Protein AF-A0A6G3QN78-F1 (afdb_monomer)

Foldseek 3Di:
DVVVVVVVVVVVVVVVCCVVVPQDPPDGPVVVLVVVLVVLCVVLDDPDVVSVVVSVCCSVVVVVVVVVVVVVVVD

Mean predicted aligned error: 9.06 Å

Sequence (75 aa):
MRADRVFAYGAAAGLLGDLLLGDPRRGHPVAAFGRAAAAVEGVLWRDSRGRGALHTGVCVGGTVALGALAARQVR

Solvent-accessible surface area (backbone atoms only — not comparable to full-atom values): 4396 Å² total; per-residue (Å²): 120,69,66,59,50,54,49,51,52,51,52,51,52,50,51,52,48,45,72,73,70,37,86,51,94,73,80,38,68,67,58,53,48,50,51,51,49,51,52,50,42,71,73,48,66,62,103,45,73,68,42,54,52,50,51,52,46,51,55,52,51,51,52,52,50,52,53,53,52,52,56,63,72,78,107

Organism: NCBI:txid2706070

InterPro domains:
  IPR004485 Cobalamin biosynthesis CobD/CbiB [PF03186] (12-72)

pLDDT: mean 82.38, std 8.24, range [57.22, 93.81]

Structure (mmCIF, N/CA/C/O backbone):
data_AF-A0A6G3QN78-F1
#
_entry.id   AF-A0A6G3QN78-F1
#
loop_
_atom_site.group_PDB
_atom_site.id
_atom_site.type_symbol
_atom_site.label_atom_id
_atom_site.label_alt_id
_atom_site.label_comp_id
_atom_site.label_asym_id
_atom_site.label_entity_id
_atom_site.label_seq_id
_atom_site.pdbx_PDB_ins_code
_atom_site.Cartn_x
_atom_site.Cartn_y
_atom_site.Cartn_z
_atom_site.occupancy
_atom_site.B_iso_or_equiv
_atom_site.auth_seq_id
_atom_site.auth_comp_id
_atom_site.auth_asym_id
_atom_site.auth_atom_id
_atom_site.pdbx_PDB_model_num
ATOM 1 N N . MET A 1 1 ? 29.927 10.940 -22.133 1.00 61.22 1 MET A N 1
ATOM 2 C CA . MET A 1 1 ? 29.417 10.466 -23.438 1.00 61.22 1 MET A CA 1
ATOM 3 C C . MET A 1 1 ? 28.612 9.160 -23.357 1.00 61.22 1 MET A C 1
ATOM 5 O O . MET A 1 1 ? 27.518 9.109 -23.905 1.00 61.22 1 MET A O 1
ATOM 9 N N . ARG A 1 2 ? 29.115 8.059 -22.763 1.00 65.62 2 ARG A N 1
ATOM 10 C CA . ARG A 1 2 ? 28.394 6.758 -22.752 1.00 65.62 2 ARG A CA 1
ATOM 11 C C . ARG A 1 2 ? 27.403 6.613 -21.586 1.00 65.62 2 ARG A C 1
ATOM 13 O O . ARG A 1 2 ? 26.298 6.129 -21.799 1.00 65.62 2 ARG A O 1
ATOM 20 N N . ALA A 1 3 ? 27.783 7.068 -20.391 1.00 71.62 3 ALA A N 1
ATOM 21 C CA . ALA A 1 3 ? 26.942 7.029 -19.189 1.00 71.62 3 ALA A CA 1
ATOM 22 C C . ALA A 1 3 ? 25.682 7.903 -19.331 1.00 71.62 3 ALA A C 1
ATOM 24 O O . ALA A 1 3 ? 24.590 7.507 -18.949 1.00 71.62 3 ALA A O 1
ATOM 25 N N . ASP A 1 4 ? 25.834 9.048 -19.982 1.00 80.81 4 ASP A N 1
ATOM 26 C CA . ASP A 1 4 ? 24.792 10.026 -20.286 1.00 80.81 4 ASP A CA 1
ATOM 27 C C . ASP A 1 4 ? 23.747 9.473 -21.272 1.00 80.81 4 ASP A C 1
ATOM 29 O O . ASP A 1 4 ? 22.555 9.716 -21.098 1.00 80.81 4 ASP A O 1
ATOM 33 N N . ARG A 1 5 ? 24.150 8.636 -22.240 1.00 81.75 5 ARG A N 1
ATOM 34 C CA . ARG A 1 5 ? 23.203 7.925 -23.122 1.00 81.75 5 ARG A CA 1
ATOM 35 C C . ARG A 1 5 ? 22.441 6.830 -22.383 1.00 81.75 5 ARG A C 1
ATOM 37 O O . ARG A 1 5 ? 21.236 6.715 -22.560 1.00 81.75 5 ARG A O 1
ATOM 44 N N . VAL A 1 6 ? 23.124 6.043 -21.548 1.00 88.56 6 VAL A N 1
ATOM 45 C CA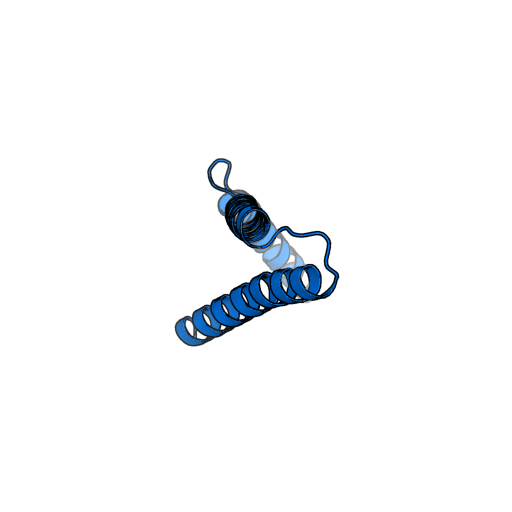 . VAL A 1 6 ? 22.481 5.002 -20.723 1.00 88.56 6 VAL A CA 1
ATOM 46 C C . VAL A 1 6 ? 21.463 5.627 -19.769 1.00 88.56 6 VAL A C 1
ATOM 48 O O . VAL A 1 6 ? 20.345 5.131 -19.666 1.00 88.56 6 VAL A O 1
ATOM 51 N N . PHE A 1 7 ? 21.815 6.750 -19.141 1.00 89.75 7 PHE A N 1
ATOM 52 C CA . PHE A 1 7 ? 20.900 7.516 -18.303 1.00 89.75 7 PHE A CA 1
ATOM 53 C C . PHE A 1 7 ? 19.706 8.049 -19.099 1.00 89.75 7 PHE A C 1
ATOM 55 O O . PHE A 1 7 ? 18.572 7.848 -18.683 1.00 89.75 7 PHE A O 1
ATOM 62 N N . ALA A 1 8 ? 19.936 8.670 -20.261 1.00 92.00 8 ALA A N 1
ATOM 63 C CA . ALA A 1 8 ? 18.860 9.205 -21.091 1.00 92.00 8 ALA A CA 1
ATOM 64 C C . ALA A 1 8 ? 17.876 8.115 -21.546 1.00 92.00 8 ALA A C 1
ATOM 66 O O . ALA A 1 8 ? 16.666 8.308 -21.453 1.00 92.00 8 ALA A O 1
ATOM 67 N N . TYR A 1 9 ? 18.373 6.952 -21.980 1.00 93.12 9 TYR A N 1
ATOM 68 C CA . TYR A 1 9 ? 17.516 5.828 -22.363 1.00 93.12 9 TYR A CA 1
ATOM 69 C C . TYR A 1 9 ? 16.787 5.214 -21.169 1.00 93.12 9 TYR A C 1
ATOM 71 O O . TYR A 1 9 ? 15.603 4.913 -21.280 1.00 93.12 9 TYR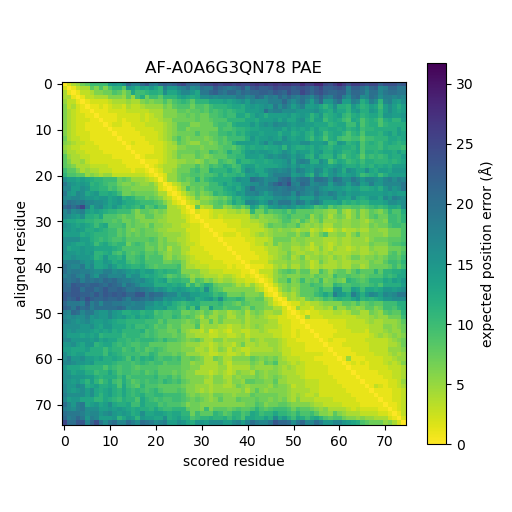 A O 1
ATOM 79 N N . GLY A 1 10 ? 17.460 5.064 -20.025 1.00 91.44 10 GLY A N 1
ATOM 80 C CA . GLY A 1 10 ? 16.835 4.572 -18.797 1.00 91.44 10 GLY A CA 1
ATOM 81 C C . GLY A 1 10 ? 15.740 5.510 -18.288 1.00 91.44 10 GLY A C 1
ATOM 82 O O . GLY A 1 10 ? 14.646 5.059 -17.965 1.00 91.44 10 GLY A O 1
ATOM 83 N N . ALA A 1 11 ? 15.996 6.819 -18.290 1.00 92.81 11 ALA A N 1
ATOM 84 C CA . ALA A 1 11 ? 15.025 7.837 -17.904 1.00 92.81 11 ALA A CA 1
ATOM 85 C C . ALA A 1 11 ? 13.840 7.891 -18.878 1.00 92.81 11 ALA A C 1
ATOM 87 O O . ALA A 1 11 ? 12.696 7.952 -18.439 1.00 92.81 11 ALA A O 1
ATOM 88 N N . ALA A 1 12 ? 14.092 7.808 -20.189 1.00 93.81 12 ALA A N 1
ATOM 89 C CA . ALA A 1 12 ? 13.034 7.771 -21.196 1.00 93.81 12 ALA A CA 1
ATOM 90 C C . ALA A 1 12 ? 12.177 6.502 -21.083 1.00 93.81 12 ALA A C 1
ATOM 92 O O . ALA A 1 12 ? 10.953 6.583 -21.142 1.00 93.81 12 ALA A O 1
ATOM 93 N N . ALA A 1 13 ? 12.798 5.339 -20.871 1.00 92.69 13 ALA A N 1
ATOM 94 C CA . ALA A 1 13 ? 12.081 4.090 -20.636 1.00 92.69 13 ALA A CA 1
ATOM 95 C C . ALA A 1 13 ? 11.259 4.144 -19.339 1.00 92.69 13 ALA A C 1
ATOM 97 O O . ALA A 1 13 ? 10.111 3.707 -19.331 1.00 92.69 13 ALA A O 1
ATOM 98 N N . GLY A 1 14 ? 11.811 4.732 -18.272 1.00 88.38 14 GLY A N 1
ATOM 99 C CA . GLY A 1 14 ? 11.098 4.971 -17.018 1.00 88.38 14 GLY A CA 1
ATOM 100 C C . GLY A 1 14 ? 9.891 5.893 -17.198 1.00 88.38 14 GLY A C 1
ATOM 101 O O . GLY A 1 14 ? 8.805 5.558 -16.741 1.00 88.38 14 GLY A O 1
ATOM 102 N N . LEU A 1 15 ? 10.050 6.997 -17.934 1.00 91.00 15 LEU A N 1
ATOM 103 C CA . LEU A 1 15 ? 8.967 7.929 -18.256 1.00 91.00 15 LEU A CA 1
ATOM 104 C C . LEU A 1 15 ? 7.870 7.264 -19.096 1.00 91.00 15 LEU A C 1
ATOM 106 O O . LEU A 1 15 ? 6.691 7.447 -18.824 1.00 91.00 15 LEU A O 1
ATOM 110 N N . LEU A 1 16 ? 8.240 6.478 -20.110 1.00 89.50 16 LEU A N 1
ATOM 111 C CA . LEU A 1 16 ? 7.273 5.728 -20.915 1.00 89.50 16 LEU A CA 1
ATOM 112 C C . LEU A 1 16 ? 6.531 4.689 -20.073 1.00 89.50 16 LEU A C 1
ATOM 114 O O . LEU A 1 16 ? 5.320 4.544 -20.213 1.00 89.50 16 LEU A O 1
ATOM 118 N N . GLY A 1 17 ? 7.243 3.996 -19.184 1.00 87.31 17 GLY A N 1
ATOM 119 C CA . GLY A 1 17 ? 6.641 3.087 -18.216 1.00 87.31 17 GLY A CA 1
ATOM 120 C C . GLY A 1 17 ? 5.625 3.802 -17.330 1.00 87.31 17 GLY A C 1
ATOM 121 O O . GLY A 1 17 ? 4.497 3.338 -17.217 1.00 87.31 17 GLY A O 1
ATOM 122 N N . ASP A 1 18 ? 5.984 4.959 -16.778 1.00 84.56 18 ASP A N 1
ATOM 123 C CA . ASP A 1 18 ? 5.097 5.765 -15.935 1.00 84.56 18 ASP A CA 1
ATOM 124 C C . ASP A 1 18 ? 3.884 6.307 -16.702 1.00 84.56 18 ASP A C 1
ATOM 126 O O . ASP A 1 18 ? 2.776 6.307 -16.190 1.00 84.56 18 ASP A O 1
ATOM 130 N N . LEU A 1 19 ? 4.033 6.687 -17.972 1.00 82.00 19 LEU A N 1
ATOM 131 C CA . LEU A 1 19 ? 2.900 7.125 -18.795 1.00 82.00 19 LEU A CA 1
ATOM 132 C C . LEU A 1 19 ? 1.930 5.982 -19.137 1.00 82.00 19 LEU A C 1
ATOM 134 O O . LEU A 1 19 ? 0.731 6.221 -19.283 1.00 82.00 19 LEU A O 1
ATOM 138 N N . LEU A 1 20 ? 2.435 4.753 -19.288 1.00 78.94 20 LEU A N 1
ATOM 139 C CA . LEU A 1 20 ? 1.634 3.573 -19.635 1.00 78.94 20 LEU A CA 1
ATOM 140 C C . LEU A 1 20 ? 0.971 2.927 -18.414 1.00 78.94 20 LEU A C 1
ATOM 142 O O . LEU A 1 20 ? -0.1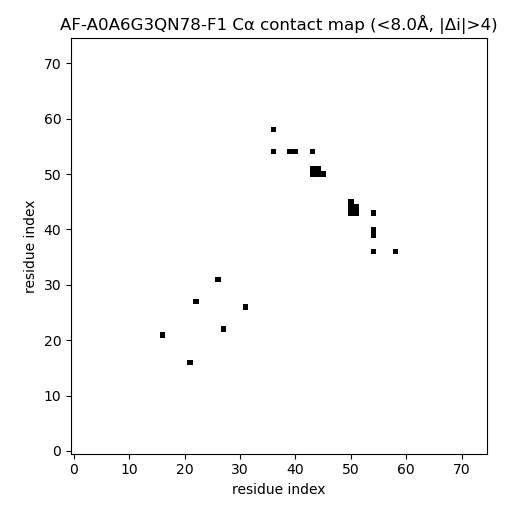78 2.498 -18.494 1.00 78.94 20 LEU A O 1
ATOM 146 N N . LEU A 1 21 ? 1.706 2.828 -17.304 1.00 79.12 21 LEU A N 1
ATOM 147 C CA . LEU A 1 21 ? 1.256 2.226 -16.043 1.00 79.12 21 LEU A CA 1
ATOM 148 C C . LEU A 1 21 ? 0.702 3.264 -15.064 1.00 79.12 21 LEU A C 1
ATOM 150 O O . LEU A 1 21 ? 0.251 2.888 -13.982 1.00 79.12 21 LEU A O 1
ATOM 154 N N . GLY A 1 22 ? 0.771 4.540 -15.441 1.00 70.62 22 GLY A N 1
ATOM 155 C CA . GLY A 1 22 ? 0.440 5.690 -14.623 1.00 70.62 22 GLY A CA 1
ATOM 156 C C . GLY A 1 22 ? -0.916 5.603 -13.954 1.00 70.62 22 GLY A C 1
ATOM 157 O O . GLY A 1 22 ? -1.781 4.784 -14.271 1.00 70.62 22 GLY A O 1
ATOM 158 N N . ASP A 1 23 ? -1.065 6.491 -12.988 1.00 65.75 23 ASP A N 1
ATOM 159 C CA . ASP A 1 23 ? -2.030 6.390 -11.912 1.00 65.75 23 ASP A CA 1
ATOM 160 C C . ASP A 1 23 ? -3.456 6.071 -12.448 1.00 65.75 23 ASP A C 1
ATOM 162 O O . ASP A 1 23 ? -4.013 6.817 -13.267 1.00 65.75 23 ASP A O 1
ATOM 166 N N . PRO A 1 24 ? -4.045 4.912 -12.081 1.00 69.56 24 PRO A N 1
ATOM 167 C CA . PRO A 1 24 ? -5.177 4.354 -12.806 1.00 69.56 24 PRO A CA 1
ATOM 168 C C . PRO A 1 24 ? -6.420 5.226 -12.652 1.00 69.56 24 PRO A C 1
ATOM 170 O O . PRO A 1 24 ? -6.984 5.342 -11.567 1.00 69.56 24 PRO A O 1
ATOM 173 N N . ARG A 1 25 ? -6.932 5.743 -13.779 1.00 68.62 25 ARG A N 1
ATOM 174 C CA . ARG A 1 25 ? -8.094 6.661 -13.847 1.00 68.62 25 ARG A CA 1
ATOM 175 C C . ARG A 1 25 ? -9.345 6.161 -13.109 1.00 68.62 25 ARG A C 1
ATOM 177 O O . ARG A 1 25 ? -10.244 6.951 -12.823 1.00 68.62 25 ARG A O 1
ATOM 184 N N . ARG A 1 26 ? -9.449 4.854 -12.841 1.00 63.75 26 ARG A N 1
ATOM 185 C CA . ARG A 1 26 ? -10.508 4.236 -12.034 1.00 63.75 26 ARG A CA 1
ATOM 186 C C . ARG A 1 26 ? -9.903 3.242 -11.049 1.00 63.75 26 ARG A C 1
ATOM 188 O O . ARG A 1 26 ? -9.234 2.301 -11.453 1.00 63.75 26 ARG A O 1
ATOM 195 N N . GLY A 1 27 ? -10.212 3.428 -9.765 1.00 63.56 27 GLY A N 1
ATOM 196 C CA . GLY A 1 27 ? -9.813 2.497 -8.709 1.00 63.56 27 GLY A CA 1
ATOM 197 C C . GLY A 1 27 ? -8.389 2.692 -8.185 1.00 63.56 27 GLY A C 1
ATOM 198 O O . GLY A 1 27 ? -7.724 1.697 -7.923 1.00 63.56 27 GLY A O 1
ATOM 199 N N . HIS A 1 28 ? -7.937 3.941 -7.997 1.00 76.50 28 HIS A N 1
ATOM 200 C CA . HIS A 1 28 ? -6.612 4.218 -7.430 1.00 76.50 28 HIS A CA 1
ATOM 201 C C . HIS A 1 28 ? -6.344 3.413 -6.148 1.00 76.50 28 HIS A C 1
ATOM 203 O O . HIS A 1 28 ? -7.179 3.437 -5.233 1.00 76.50 28 HIS A O 1
ATOM 209 N N . PRO A 1 29 ? -5.170 2.767 -6.033 1.00 76.75 29 PRO A N 1
ATOM 210 C CA . PRO A 1 29 ? -4.782 2.011 -4.844 1.00 76.75 29 PRO A CA 1
ATOM 211 C C . PRO A 1 29 ? -4.876 2.850 -3.566 1.00 76.75 29 PRO A C 1
ATOM 213 O O . PRO A 1 29 ? -5.373 2.376 -2.546 1.00 76.75 29 PRO A O 1
ATOM 216 N N . VAL A 1 30 ? -4.498 4.132 -3.642 1.00 77.94 30 VAL A N 1
ATOM 217 C CA . VAL A 1 30 ? -4.602 5.061 -2.509 1.00 77.94 30 VAL A CA 1
ATOM 218 C C . VAL A 1 30 ? -6.053 5.340 -2.115 1.00 77.94 30 VAL A C 1
ATOM 220 O O . VAL A 1 30 ? -6.362 5.434 -0.932 1.00 77.94 30 VAL A O 1
ATOM 223 N N . ALA A 1 31 ? -6.977 5.394 -3.079 1.00 81.88 31 ALA A N 1
ATOM 224 C CA . ALA A 1 31 ? -8.399 5.562 -2.798 1.00 81.88 31 ALA A CA 1
ATOM 225 C C . ALA A 1 31 ? -9.001 4.292 -2.178 1.00 81.88 31 ALA A C 1
ATOM 227 O O . ALA A 1 31 ? -9.870 4.378 -1.314 1.00 81.88 31 ALA A O 1
ATOM 228 N N . ALA A 1 32 ? -8.537 3.108 -2.589 1.00 82.25 32 ALA A N 1
ATOM 229 C CA . ALA A 1 32 ? -8.918 1.853 -1.946 1.00 82.25 32 ALA A CA 1
ATOM 230 C C . ALA A 1 32 ? -8.414 1.793 -0.496 1.00 82.25 32 ALA A C 1
ATOM 232 O O . ALA A 1 32 ? -9.195 1.474 0.400 1.00 82.25 32 ALA A O 1
ATOM 233 N N . PHE A 1 33 ? -7.158 2.180 -0.258 1.00 84.25 33 PHE A N 1
ATOM 234 C CA . PHE A 1 33 ? -6.598 2.288 1.087 1.00 84.25 33 PHE A CA 1
ATOM 235 C C . PHE A 1 33 ? -7.364 3.299 1.945 1.00 84.25 33 PHE A C 1
ATOM 237 O O . PHE A 1 33 ? -7.794 2.958 3.040 1.00 84.25 33 PHE A O 1
ATOM 244 N N . GLY A 1 34 ? -7.614 4.506 1.431 1.00 82.12 34 GLY A N 1
ATOM 245 C CA . GLY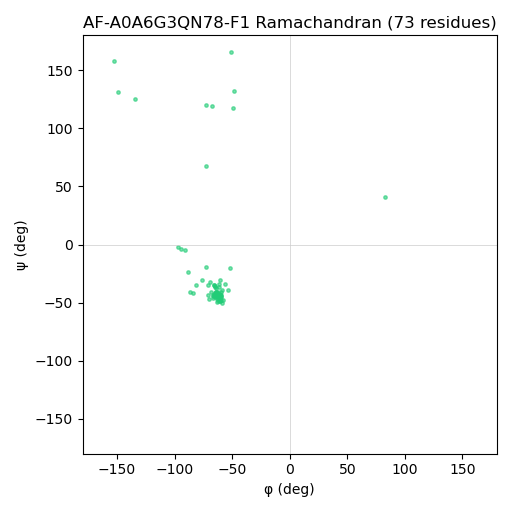 A 1 34 ? -8.372 5.539 2.137 1.00 82.12 34 GLY A CA 1
ATOM 246 C C . GLY A 1 34 ? -9.791 5.094 2.497 1.00 82.12 34 GLY A C 1
ATOM 247 O O . GLY A 1 34 ? -10.242 5.343 3.609 1.00 82.12 34 GLY A O 1
ATOM 248 N N . ARG A 1 35 ? -10.479 4.358 1.610 1.00 84.88 35 ARG A N 1
ATOM 249 C CA . ARG A 1 35 ? -11.789 3.756 1.920 1.00 84.88 35 ARG A CA 1
ATOM 250 C C . ARG A 1 35 ? -11.703 2.697 3.018 1.00 84.88 35 ARG A C 1
ATOM 252 O O . ARG A 1 35 ? -12.567 2.664 3.8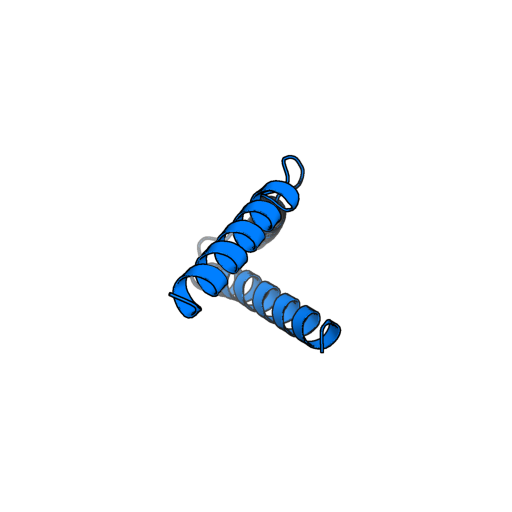88 1.00 84.88 35 ARG A O 1
ATOM 259 N N . ALA A 1 36 ? -10.681 1.843 2.988 1.00 83.19 36 ALA A N 1
ATOM 260 C CA . ALA A 1 36 ? -10.468 0.840 4.029 1.00 83.19 36 ALA A CA 1
ATOM 261 C C . ALA A 1 36 ? -10.139 1.497 5.378 1.00 83.19 36 ALA A C 1
ATOM 263 O O . ALA A 1 36 ? -10.729 1.136 6.393 1.00 83.19 36 ALA A O 1
ATOM 264 N N . ALA A 1 37 ? -9.266 2.506 5.381 1.00 84.19 37 ALA A N 1
ATOM 265 C CA . ALA A 1 37 ? -8.940 3.294 6.561 1.00 84.19 37 ALA 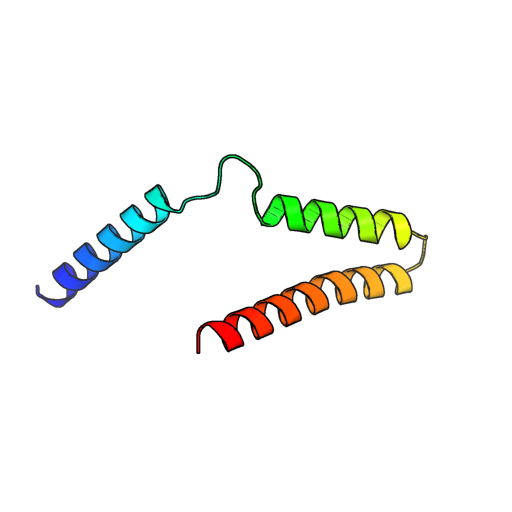A CA 1
ATOM 266 C C . ALA A 1 37 ? -10.190 3.987 7.120 1.00 84.19 37 ALA A C 1
ATOM 268 O O . ALA A 1 37 ? -10.488 3.821 8.294 1.00 84.19 37 ALA A O 1
ATOM 269 N N . ALA A 1 38 ? -10.990 4.651 6.284 1.00 83.88 38 ALA A N 1
ATOM 270 C CA . ALA A 1 38 ? -12.231 5.297 6.714 1.00 83.88 38 ALA A CA 1
ATOM 271 C C . ALA A 1 38 ? -13.257 4.300 7.290 1.00 83.88 38 ALA A C 1
ATOM 273 O O . ALA A 1 38 ? -13.946 4.607 8.260 1.00 83.88 38 ALA A O 1
ATOM 274 N N . ALA A 1 39 ? -13.344 3.083 6.743 1.00 84.12 39 ALA A N 1
ATOM 275 C CA . ALA A 1 39 ? -14.195 2.033 7.303 1.00 84.12 39 ALA A CA 1
ATOM 276 C C . ALA A 1 39 ? -13.695 1.566 8.682 1.00 84.12 39 ALA A C 1
ATOM 278 O O . ALA A 1 39 ? -14.486 1.431 9.617 1.00 84.12 39 ALA A O 1
ATOM 279 N N . VAL A 1 40 ? -12.380 1.363 8.829 1.00 81.69 40 VAL A N 1
ATOM 280 C CA . VAL A 1 40 ? -11.758 1.034 10.122 1.00 81.69 40 VAL A CA 1
ATOM 281 C C . VAL A 1 40 ? -11.960 2.176 11.111 1.00 81.69 40 VAL A C 1
ATOM 283 O O . VAL A 1 40 ? -12.270 1.922 12.268 1.00 81.69 40 VAL A O 1
ATOM 286 N N . GLU A 1 41 ? -11.828 3.423 10.672 1.00 84.31 41 GLU A N 1
ATOM 287 C CA . GLU A 1 41 ? -12.095 4.602 11.485 1.00 84.31 41 GLU A CA 1
ATOM 288 C C . GLU A 1 41 ? -13.552 4.623 11.943 1.00 84.31 41 GLU A C 1
ATOM 290 O O . GLU A 1 41 ? -13.780 4.708 13.137 1.00 84.31 41 GLU A O 1
ATOM 295 N N . GLY A 1 42 ? -14.542 4.415 11.071 1.00 82.50 42 GLY A N 1
ATOM 296 C CA . GLY A 1 42 ? -15.955 4.378 11.472 1.00 82.50 42 GLY A CA 1
ATOM 297 C C . GLY A 1 42 ? -16.273 3.338 12.559 1.00 82.50 42 GLY A C 1
ATOM 298 O O . GLY A 1 42 ? -17.095 3.588 13.438 1.00 82.50 42 GLY A O 1
ATOM 299 N N . VAL A 1 43 ? -15.585 2.191 12.555 1.00 81.44 43 VAL A N 1
ATOM 300 C CA . VAL A 1 43 ? -15.730 1.145 13.588 1.00 81.44 43 VAL A CA 1
ATOM 301 C C . VAL A 1 43 ? -14.907 1.460 14.841 1.00 81.44 43 VAL A C 1
ATOM 303 O O . VAL A 1 43 ? -15.311 1.141 15.967 1.00 81.44 43 VAL A O 1
ATOM 306 N N . LEU A 1 44 ? -13.736 2.075 14.661 1.00 78.88 44 LEU A N 1
ATOM 307 C CA . LEU A 1 44 ? -12.759 2.337 15.712 1.00 78.88 44 LEU A CA 1
ATOM 308 C C . LEU A 1 44 ? -12.861 3.753 16.298 1.00 78.88 44 LEU A C 1
ATOM 310 O O . LEU A 1 44 ? -12.216 4.045 17.300 1.00 78.88 44 LEU A O 1
ATOM 314 N N . TRP A 1 45 ? -13.749 4.601 15.800 1.00 72.12 45 TRP A N 1
ATOM 315 C CA . TRP A 1 45 ? -13.917 5.959 16.292 1.00 72.12 45 TRP A CA 1
ATOM 316 C C . TRP A 1 45 ? -14.596 5.944 17.663 1.00 72.12 45 TRP A C 1
ATOM 318 O O . TRP A 1 45 ? -15.688 5.406 17.840 1.00 72.12 45 TRP A O 1
ATOM 328 N N . ARG A 1 46 ? -13.895 6.479 18.660 1.00 73.62 46 ARG A N 1
ATOM 329 C CA . ARG A 1 46 ? -14.391 6.937 19.965 1.00 73.62 46 ARG A CA 1
ATOM 330 C C . ARG A 1 46 ? -13.432 8.029 20.418 1.00 73.62 46 ARG A C 1
ATOM 332 O O . ARG A 1 46 ? -12.271 8.017 20.008 1.00 73.62 46 ARG A O 1
ATOM 339 N N . ASP A 1 47 ? -13.885 8.900 21.307 1.00 75.62 47 ASP A N 1
ATOM 340 C CA . ASP A 1 47 ? -13.066 9.968 21.879 1.00 75.62 47 ASP A CA 1
ATOM 341 C C . ASP A 1 47 ? -12.034 9.409 22.884 1.00 75.62 47 ASP A C 1
ATOM 343 O O . ASP A 1 47 ? -12.155 9.526 24.101 1.00 75.62 47 ASP A O 1
ATOM 347 N N . SER A 1 48 ? -11.056 8.648 22.382 1.00 78.56 48 SER A N 1
ATOM 348 C CA . SER A 1 48 ? -9.965 8.089 23.172 1.00 78.56 48 SER A CA 1
ATOM 34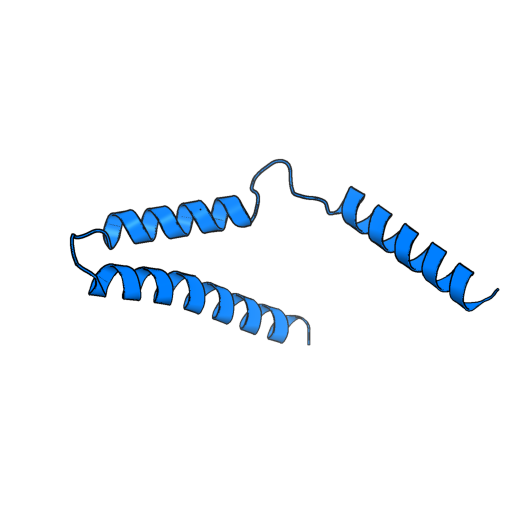9 C C . SER A 1 48 ? -8.687 7.939 22.348 1.00 78.56 48 SER A C 1
ATOM 351 O O . SER A 1 48 ? -8.657 7.354 21.263 1.00 78.56 48 SER A O 1
ATOM 353 N N . ARG A 1 49 ? -7.573 8.428 22.908 1.00 78.50 49 ARG A N 1
ATOM 354 C CA . ARG A 1 49 ? -6.250 8.389 22.256 1.00 78.50 49 ARG A CA 1
ATOM 355 C C . ARG A 1 49 ? -5.773 6.964 21.947 1.00 78.50 49 ARG A C 1
ATOM 357 O O . ARG A 1 49 ? -5.091 6.752 20.949 1.00 78.50 49 ARG A O 1
ATOM 364 N N . GLY A 1 50 ? -6.171 5.979 22.758 1.00 81.94 50 GLY A N 1
ATOM 365 C CA . GLY A 1 50 ? -5.813 4.571 22.550 1.00 81.94 50 GLY A CA 1
ATOM 366 C C . GLY A 1 50 ? -6.397 3.975 21.266 1.00 81.94 50 GLY A C 1
ATOM 367 O O . GLY A 1 50 ? -5.729 3.196 20.591 1.00 81.94 50 GLY A O 1
ATOM 368 N N . ARG A 1 51 ? -7.612 4.378 20.872 1.00 81.12 51 ARG A N 1
ATOM 369 C CA . ARG A 1 51 ? -8.225 3.910 19.619 1.00 81.12 51 ARG A CA 1
ATOM 370 C C . ARG A 1 51 ? -7.621 4.591 18.393 1.00 81.12 51 ARG A C 1
ATOM 372 O O . ARG A 1 51 ? -7.460 3.928 17.374 1.00 81.12 51 ARG A O 1
ATOM 379 N N . GLY A 1 52 ? -7.168 5.838 18.529 1.00 79.31 52 GLY A N 1
ATOM 380 C CA . GLY A 1 52 ? -6.331 6.491 17.516 1.00 79.31 52 GLY A CA 1
ATOM 381 C C . GLY A 1 52 ? -5.019 5.737 17.267 1.00 79.31 52 GLY A C 1
ATOM 382 O O . GLY A 1 52 ? -4.671 5.466 16.122 1.00 79.31 52 GLY A O 1
ATOM 383 N N . ALA A 1 53 ? -4.330 5.303 18.328 1.00 85.31 53 ALA A N 1
ATOM 384 C CA . ALA A 1 53 ? -3.110 4.500 18.193 1.00 85.31 53 ALA A CA 1
ATOM 385 C C . ALA A 1 53 ? -3.369 3.134 17.529 1.00 85.31 53 ALA A C 1
ATOM 387 O O . ALA A 1 53 ? -2.600 2.713 16.667 1.00 85.31 53 ALA A O 1
ATOM 388 N N . LEU A 1 54 ? -4.473 2.466 17.886 1.00 84.69 54 LEU A N 1
ATOM 389 C CA . LEU A 1 54 ? -4.887 1.213 17.247 1.00 84.69 54 LEU A CA 1
ATOM 390 C C . LEU A 1 54 ? -5.211 1.407 15.761 1.00 84.69 54 LEU A C 1
ATOM 392 O O . LEU A 1 54 ? -4.797 0.586 14.949 1.00 84.69 54 LEU A O 1
ATOM 396 N N . HIS A 1 55 ? -5.895 2.493 15.394 1.00 84.44 55 HIS A N 1
ATOM 397 C CA . HIS A 1 55 ? -6.198 2.809 13.998 1.00 84.44 55 HIS A CA 1
ATOM 398 C C . HIS A 1 55 ? -4.912 2.940 13.173 1.00 84.44 55 HIS A C 1
ATOM 400 O O . HIS A 1 55 ? -4.748 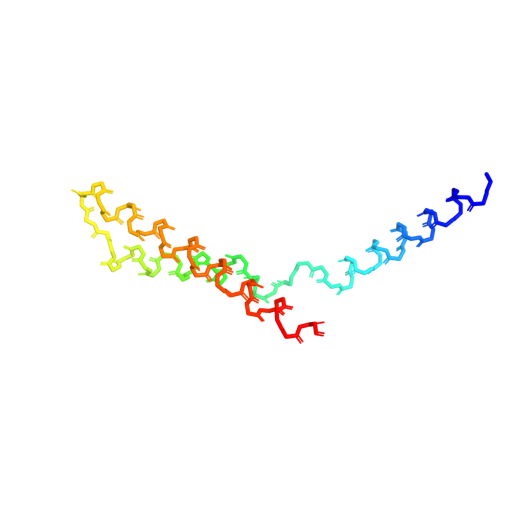2.266 12.155 1.00 84.44 55 HIS A O 1
ATOM 406 N N . THR A 1 56 ? -3.954 3.730 13.664 1.00 86.06 56 THR A N 1
ATOM 407 C CA . THR A 1 56 ? -2.643 3.880 13.024 1.00 86.06 56 THR A CA 1
ATOM 408 C C . THR A 1 56 ? -1.908 2.545 12.938 1.00 86.06 56 THR A C 1
ATOM 410 O O . THR A 1 56 ? -1.366 2.212 11.887 1.00 86.06 56 THR A O 1
ATOM 413 N N . GLY A 1 57 ? -1.929 1.751 14.012 1.00 89.56 57 GLY A N 1
ATOM 414 C CA . GLY A 1 57 ? -1.311 0.427 14.045 1.00 89.56 57 GLY A CA 1
ATOM 415 C C . GLY A 1 57 ? -1.891 -0.533 13.004 1.00 89.56 57 GLY A C 1
ATOM 416 O O . GLY A 1 57 ? -1.134 -1.232 12.338 1.00 89.56 57 GLY A O 1
ATOM 417 N N . VAL A 1 58 ? -3.211 -0.531 12.806 1.00 88.94 58 VAL A N 1
ATOM 418 C CA . VAL A 1 58 ? -3.889 -1.355 11.790 1.00 88.94 58 VAL A CA 1
ATOM 419 C C . VAL A 1 58 ? -3.517 -0.900 10.380 1.00 88.94 58 VAL A C 1
ATOM 421 O O . VAL A 1 58 ? -3.165 -1.727 9.541 1.00 88.94 58 VAL A O 1
ATOM 424 N N . CYS A 1 59 ? -3.539 0.407 10.123 1.00 88.81 59 CYS A N 1
ATOM 425 C CA . CYS A 1 59 ? -3.192 0.976 8.822 1.00 88.81 59 CYS A CA 1
ATOM 426 C C . CYS A 1 59 ? -1.724 0.707 8.443 1.00 88.81 59 CYS A C 1
ATOM 428 O O . CYS A 1 59 ? -1.437 0.204 7.353 1.00 88.81 59 CYS A O 1
ATOM 430 N N . VAL A 1 60 ? -0.788 0.990 9.353 1.00 90.81 60 VAL A N 1
ATOM 431 C CA . VAL A 1 60 ? 0.651 0.772 9.132 1.00 90.81 60 VAL A CA 1
ATOM 432 C C . VAL A 1 60 ? 0.979 -0.721 9.108 1.00 90.81 60 VAL A C 1
ATOM 434 O O . VAL A 1 60 ? 1.646 -1.194 8.194 1.00 90.81 60 VAL A O 1
ATOM 437 N N . GLY A 1 61 ? 0.474 -1.498 10.065 1.00 90.38 61 GLY A N 1
ATOM 438 C CA . GLY A 1 61 ? 0.705 -2.941 10.116 1.00 90.38 61 GLY A CA 1
ATOM 439 C C . GLY A 1 61 ? 0.165 -3.665 8.882 1.00 90.38 61 GLY A C 1
ATOM 440 O O . GLY A 1 61 ? 0.867 -4.490 8.301 1.00 90.38 61 GLY A O 1
ATOM 441 N N . GLY A 1 62 ? -1.043 -3.314 8.428 1.00 87.56 62 GLY A N 1
ATOM 442 C CA . GLY A 1 62 ? -1.652 -3.890 7.229 1.00 87.56 62 GLY A CA 1
ATOM 443 C C . GLY A 1 62 ? -0.860 -3.590 5.955 1.00 87.56 62 GLY A C 1
ATOM 444 O O . GLY A 1 62 ? -0.608 -4.494 5.159 1.00 87.56 62 GLY A O 1
ATOM 445 N N . THR A 1 63 ? -0.408 -2.344 5.778 1.00 89.62 63 THR A N 1
ATOM 446 C CA . THR A 1 63 ? 0.406 -1.944 4.613 1.00 89.62 63 THR A CA 1
ATOM 447 C C . THR A 1 63 ? 1.780 -2.605 4.607 1.00 89.62 63 THR A C 1
ATOM 449 O O . THR A 1 63 ? 2.197 -3.128 3.573 1.00 89.62 63 THR A O 1
ATOM 452 N N . VAL A 1 64 ? 2.455 -2.662 5.758 1.00 91.00 64 VAL A N 1
ATOM 453 C CA . VAL A 1 64 ? 3.747 -3.349 5.905 1.00 91.00 64 VAL A CA 1
ATOM 454 C C . VAL A 1 64 ? 3.612 -4.845 5.618 1.00 91.00 64 VAL A C 1
ATOM 456 O O . VAL A 1 64 ? 4.417 -5.392 4.865 1.00 91.00 64 VAL A O 1
ATOM 459 N N . ALA A 1 65 ? 2.589 -5.510 6.161 1.00 89.62 65 ALA A N 1
ATOM 460 C CA . ALA A 1 65 ? 2.364 -6.936 5.931 1.00 89.62 65 ALA A CA 1
ATOM 461 C C . ALA A 1 65 ? 2.078 -7.241 4.453 1.00 89.62 65 ALA A C 1
ATOM 463 O O . ALA A 1 65 ? 2.671 -8.162 3.892 1.00 89.62 65 ALA A O 1
ATOM 464 N N . LEU A 1 66 ? 1.225 -6.445 3.801 1.00 88.62 66 LEU A N 1
ATOM 465 C CA . LEU A 1 66 ? 0.948 -6.578 2.369 1.00 88.62 66 LEU A CA 1
ATOM 466 C C . LEU A 1 66 ? 2.209 -6.377 1.522 1.00 88.62 66 LEU A C 1
ATOM 468 O O . LEU A 1 66 ? 2.474 -7.181 0.630 1.00 88.62 66 LEU A O 1
ATOM 472 N N . GLY A 1 67 ? 3.012 -5.353 1.824 1.00 87.25 67 GLY A N 1
ATOM 473 C CA . GLY A 1 67 ? 4.279 -5.103 1.135 1.00 87.25 67 GLY A CA 1
ATOM 474 C C . GLY A 1 67 ? 5.283 -6.242 1.321 1.00 87.25 67 GLY A C 1
ATOM 475 O O . GLY A 1 67 ? 5.900 -6.687 0.355 1.00 87.25 67 GLY A O 1
ATOM 476 N N . ALA A 1 68 ? 5.397 -6.775 2.539 1.00 90.44 68 ALA A N 1
ATOM 477 C CA . ALA A 1 68 ? 6.251 -7.921 2.830 1.00 90.44 68 ALA A CA 1
ATOM 478 C C . ALA A 1 68 ? 5.793 -9.180 2.078 1.00 90.44 68 ALA A C 1
ATOM 480 O O . ALA A 1 68 ? 6.621 -9.891 1.511 1.00 90.44 68 ALA A O 1
ATOM 481 N N . LEU A 1 69 ? 4.485 -9.449 2.024 1.00 90.38 69 LEU A N 1
ATOM 482 C CA . LEU A 1 69 ? 3.935 -10.567 1.257 1.00 90.38 69 LEU A CA 1
ATOM 483 C C . LEU A 1 69 ? 4.201 -10.406 -0.241 1.00 90.38 69 LEU A C 1
ATOM 485 O O . LEU A 1 69 ? 4.696 -11.344 -0.857 1.00 90.38 69 LEU A O 1
ATOM 489 N N . ALA A 1 70 ? 3.957 -9.223 -0.810 1.00 89.75 70 ALA A N 1
ATOM 490 C CA . ALA A 1 70 ? 4.245 -8.938 -2.214 1.00 89.75 70 ALA A CA 1
ATOM 491 C C . ALA A 1 70 ? 5.737 -9.124 -2.538 1.00 89.75 70 ALA A C 1
ATOM 493 O O . ALA A 1 70 ? 6.080 -9.800 -3.506 1.00 89.75 70 ALA A O 1
ATOM 494 N N . ALA A 1 71 ? 6.633 -8.624 -1.682 1.00 87.50 71 ALA A N 1
ATOM 495 C CA . ALA A 1 71 ? 8.075 -8.803 -1.842 1.00 87.50 71 ALA A CA 1
ATOM 496 C C . ALA A 1 71 ? 8.497 -10.280 -1.799 1.00 87.50 71 ALA A C 1
ATOM 498 O O . ALA A 1 71 ? 9.416 -10.679 -2.509 1.00 87.50 71 ALA A O 1
ATOM 499 N N . ARG A 1 72 ? 7.812 -11.109 -1.000 1.00 87.12 72 ARG A N 1
ATOM 500 C CA . ARG A 1 72 ? 8.038 -12.563 -0.969 1.00 87.12 72 ARG A CA 1
ATOM 501 C C . ARG A 1 72 ? 7.499 -13.297 -2.198 1.00 87.12 72 ARG A C 1
ATOM 503 O O . ARG A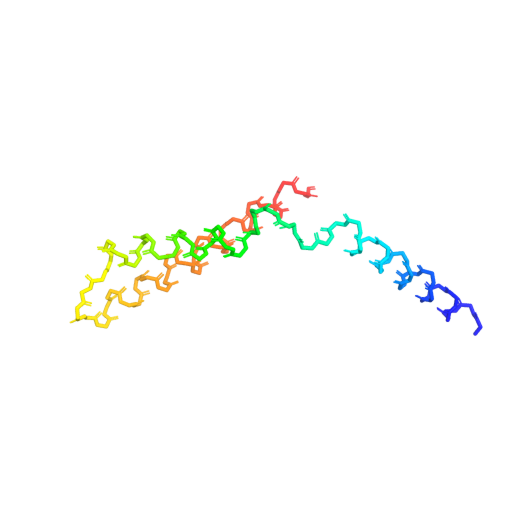 1 72 ? 7.904 -14.429 -2.402 1.00 87.12 72 ARG A O 1
ATOM 510 N N . GLN A 1 73 ? 6.576 -12.714 -2.966 1.00 82.69 73 GLN A N 1
ATOM 511 C CA . GLN A 1 73 ? 6.040 -13.320 -4.196 1.00 82.69 73 GLN A CA 1
ATOM 512 C C . GLN A 1 73 ? 6.869 -12.980 -5.441 1.00 82.69 73 GLN A C 1
ATOM 514 O O . GLN A 1 73 ? 6.820 -13.709 -6.423 1.00 82.69 73 GLN A O 1
ATOM 519 N N . VAL A 1 74 ? 7.610 -11.870 -5.408 1.00 80.94 74 VAL A N 1
ATOM 520 C CA . VAL A 1 74 ? 8.442 -11.397 -6.529 1.00 80.94 74 VAL A CA 1
ATOM 521 C C . VAL A 1 74 ? 9.885 -11.938 -6.447 1.00 80.94 74 VAL A C 1
ATOM 523 O O . VAL A 1 74 ? 10.682 -11.713 -7.354 1.00 80.94 74 VAL A O 1
ATOM 526 N N . ARG A 1 75 ? 10.230 -12.654 -5.370 1.00 57.22 75 ARG A N 1
ATOM 527 C CA . ARG A 1 75 ? 11.564 -13.204 -5.090 1.00 57.22 75 ARG A CA 1
ATOM 528 C C . ARG A 1 75 ? 11.610 -14.704 -5.336 1.00 57.22 75 ARG A C 1
ATOM 530 O O . ARG A 1 75 ? 12.665 -15.160 -5.823 1.00 57.22 75 ARG A O 1
#

Secondary structure (DSSP, 8-state):
-HHHHHHHHHHHHHHHHHHHHPSPSSS-HHHHHHHHHHHHHHHH-SS-HHHHHHHHHHHHHHHHHHHHHHHHH--

Radius of gyration: 19.25 Å; Cα contacts (8 Å, |Δi|>4): 13; chains: 1; bounding box: 45×24×47 Å